Protein AF-A0ABD5SM94-F1 (afdb_monomer)

Radius of gyration: 11.57 Å; Cα contact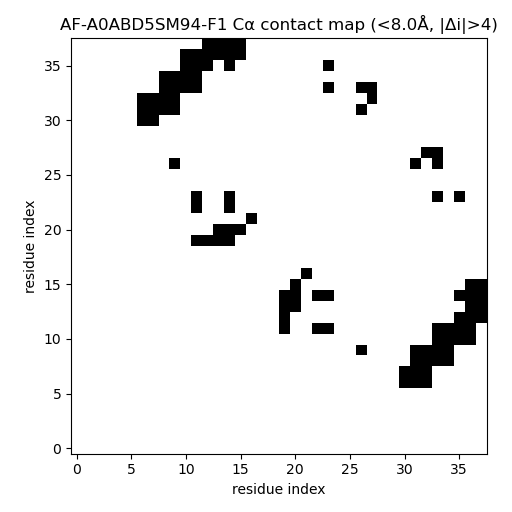s (8 Å, |Δi|>4): 51; chains: 1; bounding box: 27×9×35 Å

Secondary structure (DSSP, 8-state):
------PPEEEEESTTSHHHHHHHHHHHTTT-EEEEE-

Organism: NCBI:txid1930624

Structure (mmCIF, N/CA/C/O backbone):
data_AF-A0ABD5SM94-F1
#
_entry.id   AF-A0ABD5SM94-F1
#
loop_
_atom_site.group_PDB
_atom_site.id
_atom_site.type_symbol
_atom_site.label_atom_id
_atom_site.label_alt_id
_atom_site.label_comp_id
_atom_site.label_asym_id
_atom_site.label_entity_id
_atom_site.label_seq_id
_atom_site.pdbx_PDB_ins_code
_atom_site.Cartn_x
_atom_site.Cartn_y
_atom_site.Cartn_z
_atom_site.occupancy
_atom_site.B_iso_or_equiv
_atom_site.auth_seq_id
_atom_site.auth_comp_id
_atom_site.auth_asym_id
_atom_site.auth_atom_id
_atom_site.pdbx_PDB_model_num
ATOM 1 N N . MET A 1 1 ? -20.395 2.501 26.144 1.00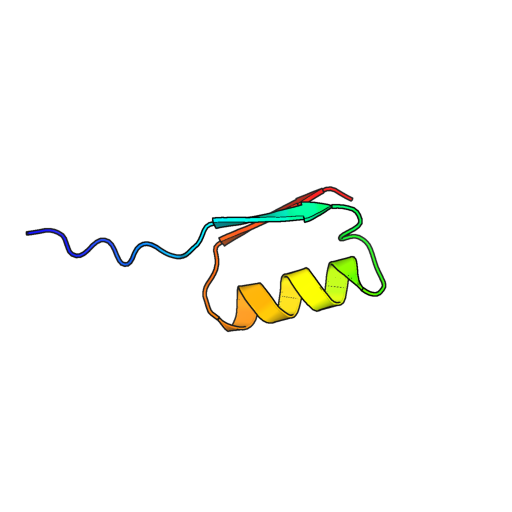 49.25 1 MET A N 1
ATOM 2 C CA . MET A 1 1 ? -19.087 1.949 25.729 1.00 49.25 1 MET A CA 1
ATOM 3 C C . MET A 1 1 ? -18.780 2.467 24.337 1.00 49.25 1 MET A C 1
ATOM 5 O O . MET A 1 1 ? -19.592 2.256 23.445 1.00 49.25 1 MET A O 1
ATOM 9 N N . SER A 1 2 ? -17.688 3.218 24.181 1.00 51.66 2 SER A N 1
ATOM 10 C CA . SER A 1 2 ? -17.267 3.776 22.891 1.00 51.66 2 SER A CA 1
ATOM 11 C C . SER A 1 2 ? -16.982 2.635 21.915 1.00 51.66 2 SER A C 1
ATOM 13 O O . SER A 1 2 ? 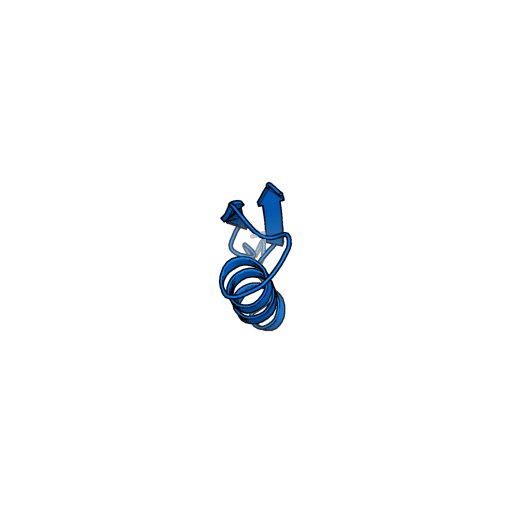-16.017 1.899 22.104 1.00 51.66 2 SER A O 1
ATOM 15 N N . ARG A 1 3 ? -17.820 2.461 20.888 1.00 62.09 3 ARG A N 1
ATOM 16 C CA . ARG A 1 3 ? -17.449 1.669 19.711 1.00 62.09 3 ARG A CA 1
ATOM 17 C C . ARG A 1 3 ? -16.544 2.555 18.874 1.00 62.09 3 ARG A C 1
ATOM 19 O O . ARG A 1 3 ? -17.006 3.195 17.935 1.00 62.09 3 ARG A O 1
ATOM 26 N N . THR A 1 4 ? -15.271 2.633 19.244 1.00 61.53 4 THR A N 1
ATOM 27 C CA . THR A 1 4 ? -14.265 3.090 18.293 1.00 61.53 4 THR A CA 1
ATOM 28 C C . THR A 1 4 ? -14.342 2.098 17.141 1.00 61.53 4 THR A C 1
ATOM 30 O O . THR A 1 4 ? -14.041 0.920 17.316 1.00 61.53 4 THR A O 1
ATOM 33 N N . THR A 1 5 ? -14.868 2.524 15.997 1.00 64.00 5 THR A N 1
ATOM 34 C CA . THR A 1 5 ? -14.689 1.792 14.748 1.00 64.00 5 THR A CA 1
ATOM 35 C C . THR A 1 5 ? -13.191 1.825 14.489 1.00 64.00 5 THR A C 1
ATOM 37 O O . THR A 1 5 ? -12.672 2.835 14.013 1.00 64.00 5 THR A O 1
ATOM 40 N N . ASP A 1 6 ? -12.482 0.798 14.952 1.00 73.88 6 ASP A N 1
ATOM 41 C CA . ASP A 1 6 ? -11.036 0.709 14.814 1.00 73.88 6 ASP A CA 1
ATOM 42 C C . ASP A 1 6 ? -10.744 0.452 13.337 1.00 73.88 6 ASP A C 1
ATOM 44 O O . ASP A 1 6 ? -10.782 -0.675 12.851 1.00 73.88 6 ASP A O 1
ATOM 48 N N . SER A 1 7 ? -10.619 1.537 12.573 1.00 84.44 7 SER A N 1
ATOM 49 C CA . SER A 1 7 ? -10.170 1.462 11.191 1.00 84.44 7 SER A CA 1
ATOM 50 C C . SER A 1 7 ? -8.760 0.890 11.198 1.00 84.44 7 SER A C 1
ATOM 52 O O . SER A 1 7 ? -7.858 1.520 11.754 1.00 84.44 7 SER A O 1
ATOM 54 N N . GLU A 1 8 ? -8.587 -0.267 10.558 1.00 93.00 8 GLU A N 1
ATOM 55 C CA . GLU A 1 8 ? -7.298 -0.939 10.400 1.00 93.00 8 GLU A CA 1
ATOM 56 C C . GLU A 1 8 ? -6.230 0.048 9.909 1.00 93.00 8 GLU A C 1
ATOM 58 O O . GLU A 1 8 ? -6.475 0.8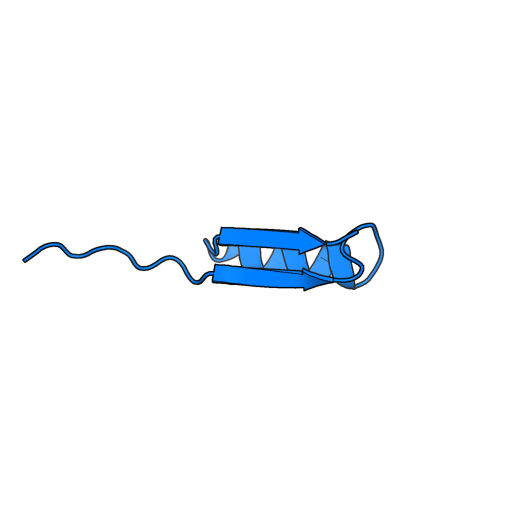40 8.995 1.00 93.00 8 GLU A O 1
ATOM 63 N N . VAL A 1 9 ? -5.053 0.026 10.535 1.00 96.19 9 VAL A N 1
ATOM 64 C CA . VAL A 1 9 ? -3.922 0.878 10.152 1.00 96.19 9 VAL A CA 1
ATOM 65 C C . VAL A 1 9 ? -2.911 0.041 9.376 1.00 96.19 9 VAL A C 1
ATOM 67 O O . VAL A 1 9 ? -2.373 -0.928 9.907 1.00 96.19 9 VAL A O 1
ATOM 70 N N . VAL A 1 10 ? -2.628 0.432 8.132 1.00 97.38 10 VAL A N 1
ATOM 71 C CA . VAL A 1 10 ? -1.759 -0.313 7.207 1.00 97.38 10 VAL A CA 1
ATOM 72 C C . VAL A 1 10 ? -0.623 0.577 6.719 1.00 97.38 10 VAL A C 1
ATOM 74 O O . VAL A 1 10 ? -0.851 1.711 6.303 1.00 97.38 10 VAL A O 1
ATOM 77 N N . VAL A 1 11 ? 0.607 0.061 6.722 1.00 98.12 11 VAL A N 1
ATOM 78 C CA . VAL A 1 11 ? 1.772 0.746 6.141 1.00 98.12 11 VAL A CA 1
ATOM 79 C C . VAL A 1 11 ? 2.146 0.082 4.823 1.00 98.12 11 VAL A C 1
ATOM 81 O O . VAL A 1 11 ? 2.329 -1.133 4.769 1.00 98.12 11 VAL A O 1
ATOM 84 N N . VAL A 1 12 ? 2.282 0.880 3.764 1.00 97.75 12 VAL A N 1
ATOM 85 C CA . VAL A 1 12 ? 2.672 0.404 2.432 1.00 97.75 12 VAL A CA 1
ATOM 86 C C . VAL A 1 12 ? 3.971 1.081 2.007 1.00 97.75 12 VAL A C 1
ATOM 88 O O . VAL A 1 12 ? 4.020 2.303 1.873 1.00 97.75 12 VAL A O 1
ATOM 91 N N . THR A 1 13 ? 5.015 0.281 1.778 1.00 97.25 13 THR A N 1
ATOM 92 C CA . THR A 1 13 ? 6.298 0.713 1.201 1.00 97.25 13 THR A CA 1
ATOM 93 C C . THR A 1 13 ? 6.286 0.585 -0.324 1.00 97.25 13 THR A C 1
ATOM 95 O O . THR A 1 13 ? 5.498 -0.180 -0.886 1.00 97.25 13 THR A O 1
ATOM 98 N N . GLY A 1 14 ? 7.120 1.366 -1.021 1.00 97.81 14 GLY A N 1
ATOM 99 C CA . GLY A 1 14 ? 7.099 1.428 -2.487 1.00 97.81 14 GLY A CA 1
ATOM 100 C C . GLY A 1 14 ? 5.741 1.889 -3.032 1.00 97.81 14 GLY A C 1
ATOM 101 O O . GLY A 1 14 ? 5.329 1.485 -4.121 1.00 97.81 14 GLY A O 1
ATOM 102 N N . ALA A 1 15 ? 5.012 2.713 -2.271 1.00 98.19 15 ALA A N 1
ATOM 103 C CA . ALA A 1 15 ? 3.637 3.109 -2.588 1.00 98.19 15 ALA A CA 1
ATOM 104 C C . ALA A 1 15 ? 3.532 4.112 -3.751 1.00 98.19 15 ALA A C 1
ATOM 106 O O . ALA A 1 15 ? 2.435 4.440 -4.214 1.00 98.19 15 ALA A O 1
ATOM 107 N N . SER A 1 16 ? 4.678 4.578 -4.243 1.00 97.19 16 SER A N 1
ATOM 108 C CA . SER A 1 16 ? 4.797 5.554 -5.317 1.00 97.19 16 SER A CA 1
ATOM 109 C C . SER A 1 16 ? 4.085 5.113 -6.591 1.00 97.19 16 SER A C 1
ATOM 111 O O . SER A 1 16 ? 3.403 5.931 -7.206 1.00 97.19 16 SER A O 1
ATOM 113 N N . ALA A 1 17 ? 4.197 3.842 -6.995 1.00 97.75 17 ALA A N 1
ATOM 114 C CA . ALA A 1 17 ? 3.650 3.329 -8.254 1.00 97.75 17 ALA A CA 1
ATOM 115 C C . ALA A 1 17 ? 3.414 1.809 -8.224 1.00 97.75 17 ALA A C 1
ATOM 117 O O . ALA A 1 17 ? 3.626 1.147 -7.211 1.00 97.75 17 ALA A O 1
ATOM 118 N N . GLY A 1 18 ? 2.952 1.265 -9.356 1.00 98.06 18 GLY A N 1
ATOM 119 C CA . GLY A 1 18 ? 2.807 -0.174 -9.570 1.00 98.06 18 GLY A CA 1
ATOM 120 C C . GLY A 1 18 ? 1.980 -0.860 -8.484 1.00 98.06 18 GLY A C 1
ATOM 121 O O . GLY A 1 18 ? 0.928 -0.362 -8.075 1.00 98.06 18 GLY A O 1
ATOM 122 N N . VAL A 1 19 ? 2.485 -2.001 -8.016 1.00 98.31 19 VAL A N 1
ATOM 123 C CA . VAL A 1 19 ? 1.816 -2.837 -7.013 1.00 98.31 19 VAL A CA 1
ATOM 124 C C . VAL A 1 19 ? 1.617 -2.086 -5.698 1.00 98.31 19 VAL A C 1
ATOM 126 O O . VAL A 1 19 ? 0.521 -2.135 -5.156 1.00 98.31 19 VAL A O 1
ATOM 129 N N . GLY A 1 20 ? 2.606 -1.324 -5.216 1.00 98.19 20 GLY A N 1
ATOM 130 C CA . GLY A 1 20 ? 2.479 -0.589 -3.952 1.00 98.19 20 GLY A CA 1
ATOM 131 C C . GLY A 1 20 ? 1.317 0.408 -3.970 1.00 98.19 20 GLY A C 1
ATOM 132 O O . GLY A 1 20 ? 0.498 0.437 -3.051 1.00 98.19 20 GLY A O 1
ATOM 133 N N . ARG A 1 21 ? 1.161 1.162 -5.065 1.00 98.31 21 ARG A N 1
ATOM 134 C CA . ARG A 1 21 ? 0.022 2.081 -5.235 1.00 98.31 21 ARG A CA 1
ATOM 135 C C . ARG A 1 21 ? -1.316 1.339 -5.311 1.00 98.31 21 ARG A C 1
ATOM 137 O O . ARG A 1 21 ? -2.305 1.806 -4.747 1.00 98.31 21 ARG A O 1
ATOM 144 N N . ALA A 1 22 ? -1.363 0.209 -6.018 1.00 98.62 22 ALA A N 1
ATOM 145 C CA . ALA A 1 22 ? -2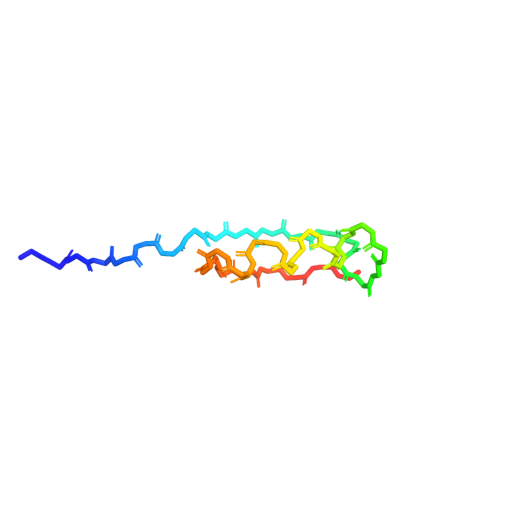.574 -0.605 -6.124 1.00 98.62 22 ALA A CA 1
ATOM 146 C C . ALA A 1 22 ? -2.988 -1.184 -4.760 1.00 98.62 22 ALA A C 1
ATOM 148 O O . ALA A 1 22 ? -4.156 -1.097 -4.388 1.00 98.62 22 ALA A O 1
ATOM 149 N N . THR A 1 23 ? -2.025 -1.676 -3.978 1.00 98.19 23 THR A N 1
ATOM 150 C CA . THR A 1 23 ? -2.237 -2.179 -2.615 1.00 98.19 23 THR A CA 1
ATOM 151 C C . THR A 1 23 ? -2.783 -1.088 -1.698 1.00 98.19 23 THR A C 1
ATOM 153 O O . THR A 1 23 ? -3.797 -1.303 -1.036 1.00 98.19 23 THR A O 1
ATOM 156 N N . ALA A 1 24 ? -2.179 0.106 -1.702 1.00 98.25 24 ALA A N 1
ATOM 157 C CA . ALA A 1 24 ? -2.659 1.233 -0.900 1.00 98.25 24 ALA A CA 1
ATOM 158 C C . ALA A 1 24 ? -4.124 1.592 -1.210 1.00 98.25 24 ALA A C 1
ATOM 160 O O . ALA A 1 24 ? -4.910 1.826 -0.294 1.00 98.25 24 ALA A O 1
ATOM 161 N N . ARG A 1 25 ? -4.511 1.580 -2.494 1.00 98.31 25 ARG A N 1
ATOM 162 C CA . ARG A 1 25 ? -5.898 1.828 -2.921 1.00 98.31 25 ARG A CA 1
ATOM 163 C C . ARG A 1 25 ? -6.856 0.744 -2.436 1.00 98.31 25 ARG A C 1
ATOM 165 O O . ARG A 1 25 ? -7.884 1.075 -1.857 1.00 98.31 25 ARG A O 1
ATOM 172 N N . ALA A 1 26 ? -6.491 -0.526 -2.596 1.00 98.31 26 ALA A N 1
ATOM 173 C CA . ALA A 1 26 ? -7.342 -1.646 -2.203 1.00 98.31 26 ALA A CA 1
ATOM 174 C C . ALA A 1 26 ? -7.643 -1.671 -0.691 1.00 98.31 26 ALA A C 1
ATOM 176 O O . ALA A 1 26 ? -8.743 -2.051 -0.290 1.00 98.31 26 ALA A O 1
ATOM 177 N N . PHE A 1 27 ? -6.687 -1.268 0.153 1.00 97.31 27 PHE A N 1
ATOM 178 C CA . PHE A 1 27 ? -6.914 -1.125 1.596 1.00 97.31 27 PHE A CA 1
ATOM 179 C C . PHE A 1 27 ? -7.706 0.143 1.942 1.00 97.31 27 PHE A C 1
ATOM 181 O O . PHE A 1 27 ? -8.602 0.088 2.786 1.00 97.31 27 PHE A O 1
ATOM 188 N N . ALA A 1 28 ? -7.444 1.265 1.267 1.00 96.81 28 ALA A N 1
ATOM 189 C CA . ALA A 1 28 ? -8.204 2.498 1.472 1.00 96.81 28 ALA A CA 1
ATOM 190 C C . ALA A 1 28 ? -9.698 2.326 1.131 1.00 96.81 28 ALA A C 1
ATOM 192 O O . ALA A 1 28 ? -10.554 2.792 1.879 1.00 96.81 28 ALA A O 1
ATOM 193 N N . GLU A 1 29 ? -10.022 1.591 0.061 1.00 97.88 29 GLU A N 1
ATOM 194 C CA . GLU A 1 29 ? -11.403 1.245 -0.326 1.00 97.88 29 GLU A CA 1
ATOM 195 C C . GLU A 1 29 ? -12.153 0.451 0.758 1.00 97.88 29 GLU A C 1
ATOM 197 O O . GLU A 1 29 ? -13.377 0.514 0.841 1.00 97.88 29 GLU A O 1
ATOM 202 N N . ARG A 1 3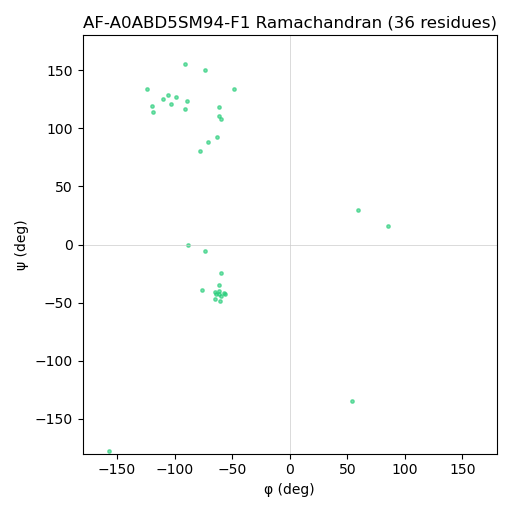0 ? -11.426 -0.261 1.628 1.00 95.62 30 ARG A N 1
ATOM 203 C CA . ARG A 1 30 ? -11.980 -1.012 2.768 1.00 95.62 30 ARG A CA 1
ATOM 204 C C . ARG A 1 30 ? -12.105 -0.164 4.038 1.00 95.62 30 ARG A C 1
ATOM 206 O O . ARG A 1 30 ? -12.552 -0.670 5.063 1.00 95.62 30 ARG A O 1
ATOM 213 N N . GLY A 1 31 ? -11.715 1.110 3.983 1.00 94.75 31 GLY A N 1
ATOM 214 C CA . GLY A 1 31 ? -11.780 2.043 5.108 1.00 94.75 31 GLY A CA 1
ATOM 215 C C . GLY A 1 31 ? -10.571 1.999 6.044 1.00 94.75 31 GLY A C 1
ATOM 216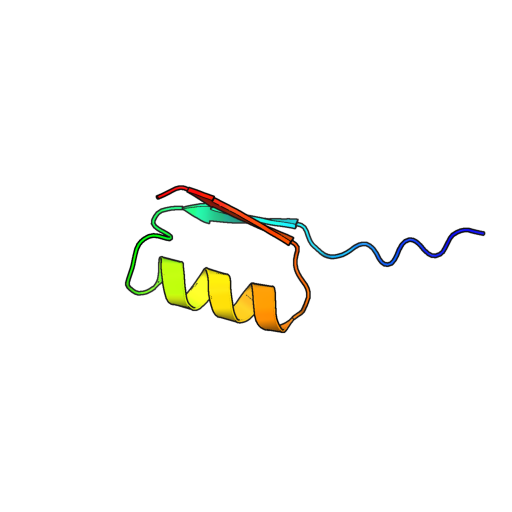 O O . GLY A 1 31 ? -10.653 2.517 7.161 1.00 94.75 31 GLY A O 1
ATOM 217 N N . ALA A 1 32 ? -9.459 1.397 5.614 1.00 97.19 32 ALA A N 1
ATOM 218 C CA . ALA A 1 32 ? -8.216 1.410 6.374 1.00 97.19 32 ALA A CA 1
ATOM 219 C C . ALA A 1 32 ? -7.533 2.790 6.331 1.00 97.19 32 ALA A C 1
ATOM 221 O O . ALA A 1 32 ? -7.619 3.532 5.347 1.00 97.19 32 ALA A O 1
ATOM 222 N N . LYS A 1 33 ? -6.806 3.121 7.399 1.00 97.12 33 LYS A N 1
ATOM 223 C CA . LYS A 1 33 ? -5.925 4.293 7.479 1.00 97.12 33 LYS A CA 1
ATOM 224 C C . LYS A 1 33 ? -4.539 3.896 6.982 1.00 97.12 33 LYS A C 1
ATOM 226 O O . LYS A 1 33 ? -3.942 2.965 7.515 1.00 97.12 33 LYS A O 1
ATOM 231 N N . ILE A 1 34 ? -4.021 4.599 5.976 1.00 97.75 34 ILE A N 1
ATOM 232 C CA . ILE A 1 34 ? -2.805 4.171 5.276 1.00 97.75 34 ILE A CA 1
ATOM 233 C C . ILE A 1 34 ? -1.623 5.096 5.575 1.00 97.75 34 ILE A C 1
ATOM 235 O O . ILE A 1 34 ? -1.696 6.300 5.331 1.00 97.75 34 ILE A O 1
ATOM 239 N N . GLY A 1 35 ? -0.514 4.524 6.045 1.00 97.94 35 GLY A N 1
ATOM 240 C CA . GLY A 1 35 ? 0.802 5.163 6.048 1.00 97.94 35 GLY A CA 1
ATOM 241 C C . GLY A 1 35 ? 1.551 4.823 4.759 1.00 97.94 35 GLY A C 1
ATOM 242 O O . GLY A 1 35 ? 1.843 3.656 4.503 1.00 97.94 35 GLY A O 1
ATOM 243 N N . LEU A 1 36 ? 1.849 5.823 3.931 1.00 98.25 36 LEU A N 1
ATOM 244 C CA . LEU A 1 36 ? 2.540 5.630 2.654 1.00 98.25 36 LEU A CA 1
ATOM 245 C C . LEU A 1 36 ? 4.028 5.944 2.803 1.00 98.25 36 LEU A C 1
ATOM 247 O O . LEU A 1 36 ? 4.390 7.035 3.240 1.00 98.25 36 LEU A O 1
ATOM 251 N N . LEU A 1 37 ? 4.874 5.002 2.394 1.00 96.50 37 LEU A N 1
ATOM 252 C CA . LEU A 1 37 ? 6.321 5.171 2.299 1.00 96.50 37 LEU A CA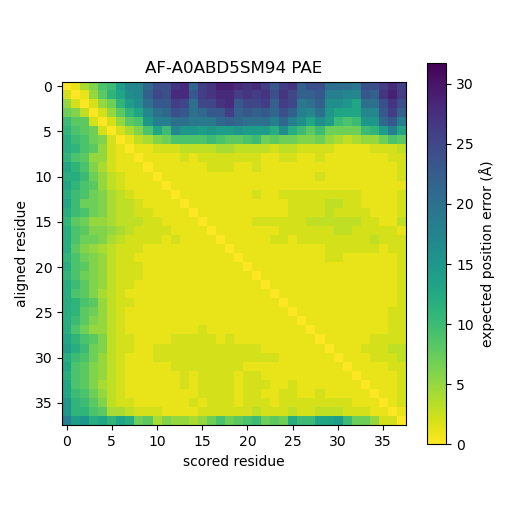 1
ATOM 253 C C . LEU A 1 37 ? 6.726 4.972 0.836 1.00 96.50 37 LEU A C 1
ATOM 255 O O . LEU A 1 37 ? 6.529 3.900 0.256 1.00 96.50 37 LEU A O 1
ATOM 259 N N . ALA A 1 38 ? 7.198 6.058 0.234 1.00 83.75 38 ALA A N 1
ATOM 260 C CA . ALA A 1 38 ? 7.513 6.171 -1.184 1.00 83.75 38 ALA A CA 1
ATOM 261 C C . ALA A 1 38 ? 8.904 5.637 -1.518 1.00 83.75 38 ALA A C 1
ATOM 263 O O . ALA A 1 38 ? 9.844 5.931 -0.747 1.00 83.75 38 ALA A O 1
#

Foldseek 3Di:
DDPPVPAAEEEFAPCPDDPSVVVQVVSVVVVHHYHYHD

Nearest PDB structures (foldseek):
  3m1a-assembly4_E  TM=9.625E-01  e=3.386E-01  Streptomyces avermitilis
  3m1a-assembly4_D  TM=8.608E-01  e=2.939E-01  Streptomyces avermitilis
  3m1a-assembly1_G  TM=8.599E-01  e=5.557E-01  Streptomyces avermitilis
  5zst-assembly1_A  TM=6.500E-01  e=1.607E+00  Hydrogenimonas thermophila
  3lvj-assembly1_B  TM=6.223E-01  e=3.261E+00  Escherichia coli O157:H7 str. EDL933

Solvent-accessible surface area (backbone atoms only — not comparable to full-atom values): 2315 Å² total; per-residue (Å²): 131,88,78,72,79,77,55,53,78,46,77,36,62,54,29,76,46,71,66,28,33,51,52,52,50,61,43,43,78,73,56,33,46,74,47,77,37,105

pLDDT: mean 90.87, std 13.94, range [49.25, 98.62]

InterPro domains:
  IPR002347 Short-chain dehydrogenase/reductase SDR [PF00106] (8-36)
  IPR036291 NAD(P)-binding domain superfamily [SSF51735] (5-37)

Sequence (38 aa):
MSRTTDSEVVVVTGASAGVGRATARAFAERGAKIGLLA

Mean predicted aligned error: 4.95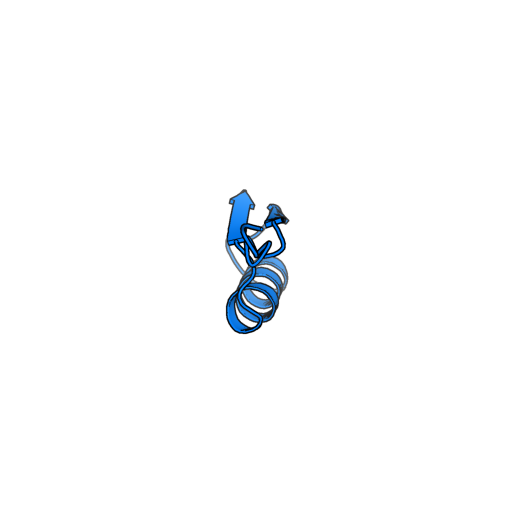 Å